Protein AF-A0A7X7DXV0-F1 (afdb_monomer_lite)

Sequence (86 aa):
MKIRSNKGPTDLFSLERKIYFVFFSNSAQINKSDILTIKRGEVITKEYTFDGNSEIEMQLLDATTKQKLDSAIIKQNKERDFGGLF

Secondary structure (DSSP, 8-state):
--PPPPP-SS-TT--EEEEEEEEEETTEEEEEPPPEEEETT---------TT-SEEEEEEEETTT--EEEEEEEE-----------

Structure (mmCIF, N/CA/C/O backbone):
data_AF-A0A7X7DXV0-F1
#
_entry.id   AF-A0A7X7DXV0-F1
#
loop_
_atom_site.group_PDB
_atom_site.id
_atom_site.type_symbol
_atom_site.label_atom_id
_atom_site.label_alt_id
_atom_site.label_comp_id
_atom_site.label_asym_id
_atom_site.label_entity_id
_atom_site.label_seq_id
_atom_site.pdbx_PDB_ins_code
_atom_site.Cartn_x
_atom_site.Cartn_y
_atom_site.Cartn_z
_atom_site.occupancy
_atom_site.B_iso_or_equiv
_atom_site.auth_seq_id
_atom_site.auth_comp_id
_atom_site.auth_asym_id
_atom_site.auth_atom_id
_atom_site.pdbx_PDB_model_num
ATOM 1 N N . MET A 1 1 ? -13.915 -10.320 36.030 1.00 36.09 1 MET A N 1
ATOM 2 C CA . MET A 1 1 ? -14.376 -9.032 35.465 1.00 36.09 1 MET A CA 1
ATOM 3 C C . MET A 1 1 ? -15.238 -9.327 34.243 1.00 36.09 1 MET A C 1
ATOM 5 O O . MET A 1 1 ? -14.729 -9.925 33.307 1.00 36.09 1 MET A O 1
ATOM 9 N N . LYS A 1 2 ? -16.545 -9.034 34.275 1.00 34.69 2 LYS A N 1
ATOM 10 C CA . LYS A 1 2 ? -17.456 -9.249 33.134 1.00 34.69 2 LYS A CA 1
ATOM 11 C C . LYS A 1 2 ? -17.912 -7.893 32.613 1.00 34.69 2 LYS A C 1
ATOM 13 O O . LYS A 1 2 ? -18.575 -7.165 33.343 1.00 34.69 2 LYS A O 1
ATOM 18 N N . ILE A 1 3 ? -17.579 -7.584 31.365 1.00 45.59 3 ILE A N 1
ATOM 19 C CA . ILE A 1 3 ? -18.106 -6.409 30.669 1.00 45.59 3 ILE A CA 1
ATOM 20 C C . ILE A 1 3 ? -19.328 -6.874 29.872 1.00 45.59 3 ILE A C 1
ATOM 22 O O . ILE A 1 3 ? -19.225 -7.789 29.057 1.00 45.59 3 ILE A O 1
ATOM 26 N N . ARG A 1 4 ? -20.498 -6.288 30.148 1.00 45.62 4 ARG A N 1
ATOM 27 C CA . ARG A 1 4 ? -21.716 -6.468 29.347 1.00 45.62 4 ARG A CA 1
ATOM 28 C C . ARG A 1 4 ? -21.878 -5.247 28.445 1.00 45.62 4 ARG A C 1
ATOM 30 O O . ARG A 1 4 ? -21.976 -4.137 28.954 1.00 45.62 4 ARG A O 1
ATOM 37 N N . SER A 1 5 ? -21.911 -5.462 27.131 1.00 46.97 5 SER A N 1
ATOM 38 C CA . SER A 1 5 ? -22.286 -4.431 26.158 1.00 46.97 5 SER A CA 1
ATOM 39 C C . SER A 1 5 ? -23.808 -4.436 26.010 1.00 46.97 5 SER A C 1
ATOM 41 O O . SER A 1 5 ? -24.400 -5.456 25.651 1.00 46.97 5 SER A O 1
ATOM 43 N N . ASN A 1 6 ? -24.440 -3.324 26.382 1.00 45.34 6 ASN A N 1
ATOM 44 C CA . ASN A 1 6 ? -25.879 -3.124 26.259 1.00 45.34 6 ASN A CA 1
ATOM 45 C C . ASN A 1 6 ? -26.184 -2.715 24.808 1.00 45.34 6 ASN A C 1
ATOM 47 O O . ASN A 1 6 ? -25.544 -1.807 24.283 1.00 45.34 6 ASN A O 1
ATOM 51 N N . LYS A 1 7 ? -27.119 -3.402 24.143 1.00 63.91 7 LYS A N 1
ATOM 52 C CA . LYS A 1 7 ? -27.463 -3.154 22.732 1.00 63.91 7 LYS A CA 1
ATOM 53 C C . LYS A 1 7 ? -28.074 -1.745 22.551 1.00 63.91 7 LYS A C 1
ATOM 55 O O . LYS A 1 7 ? -29.150 -1.488 23.079 1.00 63.91 7 LYS A O 1
ATOM 60 N N . GLY A 1 8 ? -27.405 -0.883 21.773 1.00 45.03 8 GLY A N 1
ATOM 61 C CA . GLY A 1 8 ? -27.810 0.460 21.300 1.00 45.03 8 GLY A CA 1
ATOM 62 C C . GLY A 1 8 ? -26.742 1.025 20.334 1.00 45.03 8 GLY A C 1
ATOM 63 O O . GLY A 1 8 ? -25.614 0.550 20.399 1.00 45.03 8 GLY A O 1
ATOM 64 N N . PRO A 1 9 ? -27.076 1.921 19.383 1.00 53.12 9 PRO A N 1
ATOM 65 C CA . PRO A 1 9 ? -26.546 1.930 18.012 1.00 53.12 9 PRO A CA 1
ATOM 66 C C . PRO A 1 9 ? -25.061 2.320 17.913 1.00 53.12 9 PRO A C 1
ATOM 68 O O . PRO A 1 9 ? -24.582 3.157 18.670 1.00 53.12 9 PRO A O 1
ATOM 71 N N . THR A 1 10 ? -24.360 1.768 16.915 1.00 52.22 10 THR A N 1
ATOM 72 C CA . THR A 1 10 ? -22.955 2.065 16.538 1.00 52.22 10 THR A CA 1
ATOM 73 C C . THR A 1 10 ? -21.872 1.648 17.545 1.00 52.22 10 THR A C 1
ATOM 75 O O . THR A 1 10 ? -21.349 2.426 18.329 1.00 52.22 10 THR A O 1
ATOM 78 N N . ASP A 1 11 ? -21.547 0.358 17.469 1.00 56.03 11 ASP A N 1
ATOM 79 C CA . ASP A 1 11 ? -20.201 -0.228 17.463 1.00 56.03 11 ASP A CA 1
ATOM 80 C C . ASP A 1 11 ? -19.066 0.537 18.181 1.00 56.03 11 ASP A C 1
ATOM 82 O O . ASP A 1 11 ? -18.131 1.039 17.567 1.00 56.03 11 ASP A O 1
ATOM 86 N N . LEU A 1 12 ? -19.072 0.519 19.517 1.00 52.97 12 LEU A N 1
ATOM 87 C CA . LEU A 1 12 ? -17.911 0.882 20.356 1.00 52.97 12 LEU A CA 1
ATOM 88 C C . LEU A 1 12 ? -16.657 0.021 20.078 1.00 52.97 12 LEU A C 1
ATOM 90 O O . LEU A 1 12 ? -15.594 0.274 20.644 1.00 52.97 12 LEU A O 1
ATOM 94 N N . PHE A 1 13 ? -16.783 -1.004 19.231 1.00 55.84 13 PHE A N 1
ATOM 95 C CA . PHE A 1 13 ? -15.725 -1.920 18.830 1.00 55.84 13 PHE A CA 1
ATOM 96 C C . PHE A 1 13 ? -15.467 -1.910 17.320 1.00 55.84 13 PHE A C 1
ATOM 98 O O . PHE A 1 13 ? -14.777 -2.815 16.833 1.00 55.84 13 PHE A O 1
ATOM 105 N N . SER A 1 14 ? -15.931 -0.889 16.583 1.00 60.28 14 SER A N 1
ATOM 106 C CA . SER A 1 14 ? -15.474 -0.680 15.212 1.00 60.28 14 SER A CA 1
ATOM 107 C C . SER A 1 14 ? -14.006 -0.275 15.289 1.00 60.28 14 SER A C 1
ATOM 109 O O . SER A 1 14 ? -13.674 0.896 15.452 1.00 60.28 14 SER A O 1
ATOM 111 N N . LEU A 1 15 ? -13.115 -1.267 15.268 1.00 75.69 15 LEU A N 1
ATOM 112 C CA . LEU A 1 15 ? -11.677 -1.062 15.170 1.00 75.69 15 LEU A CA 1
ATOM 113 C C . LEU A 1 15 ? -11.418 -0.413 13.812 1.00 75.69 15 LEU A C 1
ATOM 115 O O . LEU A 1 15 ? -11.330 -1.097 12.791 1.00 75.69 15 LEU A O 1
ATOM 119 N N . GLU A 1 16 ? -11.379 0.914 13.819 1.00 87.69 16 GLU A N 1
ATOM 120 C CA . GLU A 1 16 ? -10.976 1.726 12.686 1.00 87.69 16 GLU A CA 1
ATOM 121 C C . GLU A 1 16 ? -9.454 1.857 12.693 1.00 87.69 16 GLU A C 1
ATOM 123 O O . GLU A 1 16 ? -8.834 2.080 13.737 1.00 87.69 16 GLU A O 1
ATOM 128 N N . ARG A 1 17 ? -8.833 1.732 11.523 1.00 89.88 17 ARG A N 1
ATOM 129 C CA . ARG A 1 17 ? -7.399 1.955 11.350 1.00 89.88 17 ARG A CA 1
ATOM 130 C C . ARG A 1 17 ? -7.172 2.909 10.194 1.00 89.88 17 ARG A C 1
ATOM 132 O O . ARG A 1 17 ? -7.768 2.761 9.133 1.00 89.88 17 ARG A O 1
ATOM 139 N N . LYS A 1 18 ? -6.283 3.879 10.393 1.00 95.50 18 LYS A N 1
ATOM 140 C CA . LYS A 1 18 ? -5.812 4.740 9.310 1.00 95.50 18 LYS A CA 1
ATOM 141 C C . LYS A 1 18 ? -4.618 4.080 8.636 1.00 95.50 18 LYS A C 1
ATOM 143 O O . LYS A 1 18 ? -3.643 3.753 9.309 1.00 95.50 18 LYS A O 1
ATOM 148 N N . ILE A 1 19 ? -4.689 3.907 7.327 1.00 95.88 19 ILE A N 1
ATOM 149 C CA . ILE A 1 19 ? -3.647 3.282 6.515 1.00 95.88 19 ILE A CA 1
ATOM 150 C C . ILE A 1 19 ? -3.291 4.150 5.314 1.00 95.88 19 ILE A C 1
ATOM 152 O O . ILE A 1 19 ? -4.046 5.045 4.945 1.00 95.88 19 ILE A O 1
ATOM 156 N N . TYR A 1 20 ? -2.173 3.852 4.670 1.00 97.19 20 TYR A N 1
ATOM 157 C CA . TYR A 1 20 ? -1.864 4.338 3.330 1.00 97.19 20 TYR A CA 1
ATOM 158 C C . TYR A 1 20 ? -0.978 3.326 2.604 1.00 97.19 20 TYR A C 1
ATOM 160 O O . TYR A 1 20 ? -0.275 2.531 3.234 1.00 97.19 20 TYR A O 1
ATOM 168 N N . PHE A 1 21 ? -1.018 3.366 1.277 1.00 96.88 21 PHE A N 1
ATOM 169 C CA . PHE A 1 21 ? -0.186 2.540 0.417 1.00 96.88 21 PHE A CA 1
ATOM 170 C C . PHE A 1 21 ? 1.025 3.336 -0.067 1.00 96.88 21 PHE A C 1
ATOM 172 O O . PHE A 1 21 ? 0.916 4.524 -0.384 1.00 96.88 21 PHE A O 1
ATOM 179 N N . VAL A 1 22 ? 2.175 2.676 -0.145 1.00 97.56 22 VAL A N 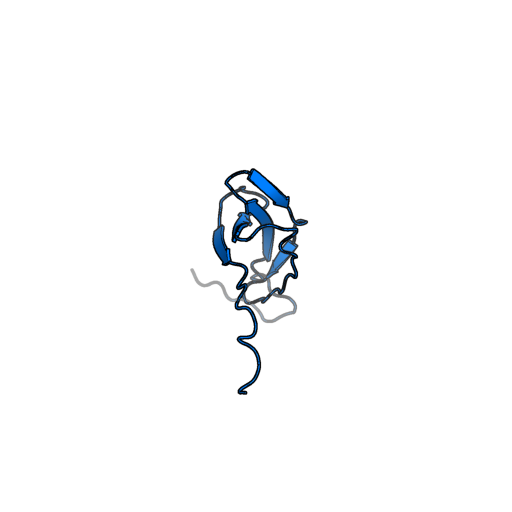1
ATOM 180 C CA . VAL A 1 22 ? 3.381 3.195 -0.797 1.00 97.56 22 VAL A CA 1
ATOM 181 C C . VAL A 1 22 ? 3.805 2.194 -1.856 1.00 97.56 22 VAL A C 1
ATOM 183 O O . VAL A 1 22 ? 3.840 0.993 -1.595 1.00 97.56 22 VAL A O 1
ATOM 186 N N . PHE A 1 23 ? 4.106 2.693 -3.046 1.00 97.38 23 PHE A N 1
ATOM 187 C CA . PHE A 1 23 ? 4.436 1.877 -4.203 1.00 97.38 23 PHE A CA 1
ATOM 188 C C . PHE A 1 23 ? 5.884 2.118 -4.598 1.00 97.38 23 PHE A C 1
ATOM 190 O O . PHE A 1 23 ? 6.320 3.269 -4.703 1.00 97.38 23 PHE A O 1
ATOM 197 N N . PHE A 1 24 ? 6.605 1.036 -4.854 1.00 97.50 24 PHE A N 1
ATOM 198 C CA . PHE A 1 24 ? 7.999 1.045 -5.261 1.00 97.50 24 PHE A CA 1
ATOM 199 C C . PHE A 1 24 ? 8.188 0.290 -6.576 1.00 97.50 24 PHE A C 1
ATOM 201 O O . PHE A 1 24 ? 7.511 -0.699 -6.844 1.00 97.50 24 PHE A O 1
ATOM 208 N N . SER A 1 25 ? 9.153 0.740 -7.369 1.00 96.94 25 SER A N 1
ATOM 209 C CA . SER A 1 25 ? 9.692 0.027 -8.526 1.00 96.94 25 SER A CA 1
ATOM 210 C C . SER A 1 25 ? 11.207 0.178 -8.505 1.00 96.94 25 SER A C 1
ATOM 212 O O . SER A 1 25 ? 11.711 1.281 -8.292 1.00 96.94 25 SER A O 1
ATOM 214 N N . ASN A 1 26 ? 11.943 -0.926 -8.664 1.00 94.19 26 ASN A N 1
ATOM 215 C CA . ASN A 1 26 ? 13.410 -0.951 -8.571 1.00 94.19 26 ASN A CA 1
ATOM 216 C C . ASN A 1 26 ? 13.945 -0.228 -7.316 1.00 94.19 26 ASN A C 1
ATOM 218 O O . ASN A 1 26 ? 14.881 0.568 -7.393 1.00 94.19 26 ASN A O 1
ATOM 222 N N . SER A 1 27 ? 13.308 -0.469 -6.165 1.00 92.38 27 SER A N 1
ATOM 223 C CA . SER A 1 27 ? 13.615 0.164 -4.869 1.00 92.38 27 SER A CA 1
ATOM 224 C C . SER A 1 27 ? 13.401 1.686 -4.793 1.00 92.38 27 SER A C 1
ATOM 226 O O . SER A 1 27 ? 13.674 2.285 -3.753 1.00 92.38 27 SER A O 1
ATOM 228 N N . ALA A 1 28 ? 12.885 2.328 -5.845 1.00 96.69 28 ALA A N 1
ATOM 229 C CA . ALA A 1 28 ? 12.502 3.736 -5.842 1.00 96.69 28 ALA A CA 1
ATOM 230 C C . ALA A 1 28 ? 11.000 3.882 -5.581 1.00 96.69 28 ALA A C 1
ATOM 232 O O . ALA A 1 28 ? 10.191 3.171 -6.175 1.00 96.69 28 ALA A O 1
ATOM 233 N N . GLN A 1 29 ? 10.611 4.812 -4.705 1.00 96.94 29 GLN A N 1
ATOM 234 C CA . GLN A 1 29 ? 9.199 5.116 -4.481 1.00 96.94 29 GLN A CA 1
ATOM 235 C C . GLN A 1 29 ? 8.622 5.804 -5.724 1.00 96.94 29 GLN A C 1
ATOM 237 O O . GLN A 1 29 ? 9.085 6.878 -6.102 1.00 96.94 29 GLN A O 1
ATOM 242 N N . ILE A 1 30 ? 7.591 5.210 -6.323 1.00 96.56 30 ILE A N 1
ATOM 243 C CA . ILE A 1 30 ? 6.931 5.727 -7.530 1.00 96.56 30 ILE A CA 1
ATOM 244 C C . ILE A 1 30 ? 5.581 6.380 -7.234 1.00 96.56 30 ILE A C 1
ATOM 246 O O . ILE A 1 30 ? 5.141 7.247 -7.981 1.00 96.56 30 ILE A O 1
ATOM 250 N N . ASN A 1 31 ? 4.915 5.989 -6.144 1.00 95.25 31 ASN A N 1
ATOM 251 C CA . ASN A 1 31 ? 3.609 6.530 -5.777 1.00 95.25 31 ASN A CA 1
ATOM 252 C C . ASN A 1 31 ? 3.363 6.377 -4.266 1.00 95.25 31 ASN A C 1
ATOM 254 O O . ASN A 1 31 ? 3.980 5.549 -3.588 1.00 95.25 31 ASN A O 1
ATOM 258 N N . LYS A 1 32 ? 2.447 7.183 -3.737 1.00 95.75 32 LYS A N 1
ATOM 259 C CA . LYS A 1 32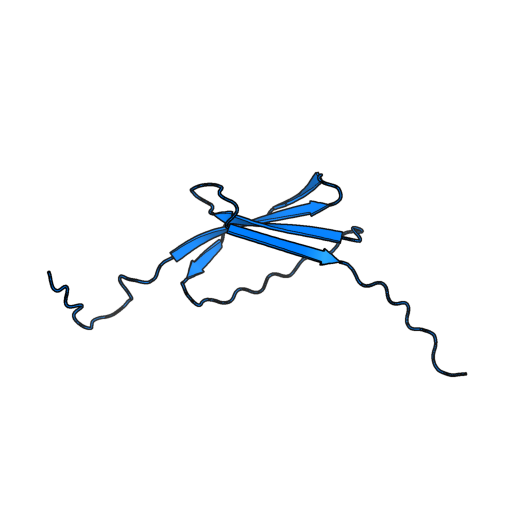 ? 1.903 7.089 -2.389 1.00 95.75 32 LYS A CA 1
ATOM 260 C C . LYS A 1 32 ? 0.433 7.504 -2.421 1.00 95.75 32 LYS A C 1
ATOM 262 O O . LYS A 1 32 ? 0.110 8.565 -2.945 1.00 95.75 32 LYS A O 1
ATOM 267 N N . SER A 1 33 ? -0.438 6.693 -1.825 1.00 95.44 33 SER A N 1
ATOM 268 C CA . SER A 1 33 ? -1.862 7.020 -1.734 1.00 95.44 33 SER A CA 1
ATOM 269 C C . SER A 1 33 ? -2.152 8.060 -0.652 1.00 95.44 33 SER A C 1
ATOM 271 O O . SER A 1 33 ? -1.357 8.272 0.270 1.00 95.44 33 SER A O 1
ATOM 273 N N . ASP A 1 34 ? -3.368 8.600 -0.686 1.00 96.31 34 ASP A N 1
ATOM 274 C CA . ASP A 1 34 ? -3.963 9.266 0.470 1.00 96.31 34 ASP A CA 1
ATOM 275 C C . ASP A 1 34 ? -4.114 8.312 1.663 1.00 96.31 34 ASP A C 1
ATOM 277 O O . ASP A 1 34 ? -4.080 7.081 1.524 1.00 96.31 34 ASP A O 1
ATOM 281 N N . ILE A 1 35 ? -4.311 8.898 2.845 1.00 96.44 35 ILE A N 1
ATOM 282 C CA . ILE A 1 35 ? -4.658 8.153 4.054 1.00 96.44 35 ILE A CA 1
ATOM 283 C C . ILE A 1 35 ? -6.127 7.736 3.977 1.00 96.44 35 ILE A C 1
ATOM 285 O O . ILE A 1 35 ? -7.013 8.560 3.758 1.00 96.44 35 ILE A O 1
ATOM 289 N N . LEU A 1 36 ? -6.382 6.457 4.221 1.00 93.88 36 LEU A N 1
ATOM 290 C CA . LEU A 1 36 ? -7.704 5.844 4.215 1.00 93.88 36 LEU A CA 1
ATOM 291 C C . LEU A 1 36 ? -8.026 5.371 5.628 1.00 93.88 36 LEU A C 1
ATOM 293 O O . LEU A 1 36 ? -7.159 4.825 6.308 1.00 93.88 36 LEU A O 1
ATOM 297 N N . THR A 1 37 ? -9.268 5.544 6.062 1.00 93.50 37 THR A N 1
ATOM 298 C CA . THR A 1 37 ? -9.770 4.894 7.276 1.00 93.50 37 THR A CA 1
ATOM 299 C C . THR A 1 37 ? -10.444 3.594 6.871 1.00 93.50 37 THR A C 1
ATOM 301 O O . THR A 1 37 ? -11.327 3.622 6.021 1.00 93.50 37 THR A O 1
ATOM 304 N N . ILE A 1 38 ? -10.034 2.480 7.474 1.00 90.81 38 ILE A N 1
ATOM 305 C CA . ILE A 1 38 ? -10.611 1.155 7.231 1.00 90.81 38 ILE A CA 1
ATOM 306 C C . ILE A 1 38 ? -11.245 0.619 8.500 1.00 90.81 38 ILE A C 1
ATOM 308 O O . ILE A 1 38 ? -10.708 0.814 9.592 1.00 90.81 38 ILE A O 1
ATOM 312 N N . LYS A 1 39 ? -12.350 -0.102 8.358 1.00 89.06 39 LYS A N 1
ATOM 313 C CA . LYS A 1 39 ? -13.019 -0.823 9.440 1.00 89.06 39 LYS A CA 1
ATOM 314 C C . LYS A 1 39 ? -12.649 -2.295 9.409 1.00 89.06 39 LYS A C 1
ATOM 316 O O . LYS A 1 39 ? -12.347 -2.876 8.368 1.00 89.06 39 LYS A O 1
ATOM 321 N N . ARG A 1 40 ? -12.707 -2.945 10.569 1.00 83.38 40 ARG A N 1
ATOM 322 C CA . ARG A 1 40 ? -12.539 -4.398 10.648 1.00 83.38 40 ARG A CA 1
ATOM 323 C C . ARG A 1 40 ? -13.546 -5.112 9.734 1.00 83.38 40 ARG A C 1
ATOM 325 O O . ARG A 1 40 ? -14.748 -4.932 9.883 1.00 83.38 40 ARG A O 1
ATOM 332 N N . GLY A 1 41 ? -13.039 -5.969 8.848 1.00 84.69 41 GLY A N 1
ATOM 333 C CA . GLY A 1 41 ? -13.854 -6.734 7.896 1.00 84.69 41 GLY A CA 1
ATOM 334 C C . GLY A 1 41 ? -14.253 -5.959 6.638 1.00 84.69 41 GLY A C 1
ATOM 335 O O . GLY A 1 41 ? -14.907 -6.529 5.770 1.00 84.69 41 GLY A O 1
ATOM 336 N N . GLU A 1 42 ? -13.856 -4.692 6.518 1.00 88.06 42 GLU A N 1
ATOM 337 C CA . GLU A 1 42 ? -14.033 -3.922 5.292 1.00 88.06 42 GLU A CA 1
ATOM 338 C C . GLU A 1 42 ? -13.076 -4.415 4.203 1.00 88.06 42 GLU A C 1
ATOM 340 O O . GLU A 1 42 ? -11.903 -4.695 4.460 1.00 88.06 42 GLU A O 1
ATOM 345 N N . VAL A 1 43 ? -13.587 -4.496 2.976 1.00 88.94 43 VAL A N 1
ATOM 346 C CA . VAL A 1 43 ? -12.796 -4.775 1.778 1.00 88.94 43 VAL A CA 1
ATOM 347 C C . VAL A 1 43 ? -12.733 -3.499 0.958 1.00 88.94 43 VAL A C 1
ATOM 349 O O . VAL A 1 43 ? -13.764 -2.934 0.601 1.00 88.94 43 VAL A O 1
ATOM 352 N N . ILE A 1 44 ? -11.519 -3.064 0.638 1.00 87.31 44 ILE A N 1
ATOM 353 C CA . ILE A 1 44 ? -11.279 -1.881 -0.185 1.00 87.31 44 ILE A CA 1
ATOM 354 C C . ILE A 1 44 ? -10.582 -2.323 -1.458 1.00 87.31 44 ILE A C 1
ATOM 356 O O . ILE A 1 44 ? -9.580 -3.032 -1.416 1.00 87.31 44 ILE A O 1
ATOM 360 N N . THR A 1 45 ? -11.110 -1.864 -2.587 1.00 89.44 45 THR A N 1
ATOM 361 C CA . THR A 1 45 ? -10.473 -2.025 -3.893 1.00 89.44 45 THR A CA 1
ATOM 362 C C . THR A 1 45 ? -9.824 -0.703 -4.282 1.00 89.44 45 THR A C 1
ATOM 364 O O . THR A 1 45 ? -10.442 0.357 -4.164 1.00 89.44 45 THR A O 1
ATOM 367 N N . LYS A 1 46 ? -8.563 -0.756 -4.715 1.00 84.62 46 LYS A N 1
ATOM 368 C CA . LYS A 1 46 ? -7.829 0.391 -5.253 1.00 84.62 46 LYS A CA 1
ATOM 369 C C . LYS A 1 46 ? -7.297 0.044 -6.629 1.00 84.62 46 LYS A C 1
ATOM 371 O O . LYS A 1 46 ? -6.651 -0.984 -6.806 1.00 84.62 46 LYS A O 1
ATOM 376 N N . GLU A 1 47 ? -7.571 0.928 -7.571 1.00 88.06 47 GLU A N 1
ATOM 377 C CA . GLU A 1 47 ? -7.022 0.860 -8.915 1.00 88.06 47 GLU A CA 1
ATOM 378 C C . GLU A 1 47 ? -5.673 1.576 -8.944 1.00 88.06 47 GLU A C 1
ATOM 380 O O . GLU A 1 47 ? -5.467 2.583 -8.262 1.00 88.06 47 GLU A O 1
ATOM 385 N N . TYR A 1 48 ? -4.748 1.035 -9.725 1.00 86.69 48 TYR A N 1
ATOM 386 C CA . TYR A 1 48 ? -3.441 1.619 -9.977 1.00 86.69 48 TYR A CA 1
ATOM 387 C C . TYR A 1 48 ? -3.008 1.254 -11.392 1.00 86.69 48 TYR A C 1
ATOM 389 O O . TYR A 1 48 ? -3.421 0.238 -11.955 1.00 86.69 48 TYR A O 1
ATOM 397 N N . THR A 1 49 ? -2.162 2.096 -11.964 1.00 90.69 49 THR A N 1
ATOM 398 C CA . THR A 1 49 ? -1.533 1.875 -13.258 1.00 90.69 49 THR A CA 1
ATOM 399 C C . THR A 1 49 ? -0.084 1.459 -13.052 1.00 90.69 49 THR A C 1
ATOM 401 O O . THR A 1 49 ? 0.553 1.796 -12.057 1.00 90.69 49 THR A O 1
ATOM 404 N N . PHE A 1 50 ? 0.450 0.687 -13.997 1.00 91.81 50 PHE A N 1
ATOM 405 C CA . PHE A 1 50 ? 1.855 0.291 -13.947 1.00 91.81 50 PHE A CA 1
ATOM 406 C C . PHE A 1 50 ? 2.804 1.431 -14.338 1.00 91.81 50 PHE A C 1
ATOM 408 O O . PHE A 1 50 ? 3.980 1.384 -13.990 1.00 91.81 50 PHE A O 1
ATOM 415 N N . ASP A 1 51 ? 2.319 2.438 -15.071 1.00 90.50 51 ASP A N 1
ATOM 416 C CA . ASP A 1 51 ? 3.081 3.615 -15.517 1.00 90.50 51 ASP A CA 1
ATOM 417 C C . ASP A 1 51 ? 4.450 3.268 -16.130 1.00 90.50 51 ASP A C 1
ATOM 419 O O . ASP A 1 51 ? 5.462 3.920 -15.890 1.00 90.50 51 ASP A O 1
ATOM 423 N N . GLY A 1 52 ? 4.488 2.189 -16.917 1.00 91.88 52 GLY A N 1
ATOM 424 C CA . GLY A 1 52 ? 5.699 1.689 -17.576 1.00 91.88 52 GLY A CA 1
ATOM 425 C C . GLY A 1 52 ? 6.553 0.726 -16.741 1.00 91.88 52 GLY A C 1
ATOM 426 O O . GLY A 1 52 ? 7.476 0.122 -17.288 1.00 91.88 52 GLY A O 1
ATOM 427 N N . ASN A 1 53 ? 6.235 0.512 -15.463 1.00 94.69 53 ASN A N 1
ATOM 428 C CA . ASN A 1 53 ? 6.922 -0.449 -14.598 1.00 94.69 53 ASN A CA 1
ATOM 429 C C . ASN A 1 53 ? 6.420 -1.877 -14.860 1.00 94.69 53 ASN A C 1
ATOM 431 O O . ASN A 1 53 ? 5.222 -2.126 -14.903 1.00 94.69 53 ASN A O 1
ATOM 435 N N . SER A 1 54 ? 7.324 -2.845 -15.013 1.00 93.38 54 SER A N 1
ATOM 436 C CA . SER A 1 54 ? 6.947 -4.261 -15.175 1.00 93.38 54 SER A CA 1
ATOM 437 C C . SER A 1 54 ? 6.593 -4.949 -13.856 1.00 93.38 54 SER A C 1
ATOM 439 O O . SER A 1 54 ? 5.952 -5.997 -13.853 1.00 93.38 54 SER A O 1
ATOM 441 N N . GLU A 1 55 ? 7.039 -4.380 -12.741 1.00 95.44 55 GLU A N 1
ATOM 442 C CA . GLU A 1 55 ? 6.824 -4.884 -11.393 1.00 95.44 55 GLU A CA 1
ATOM 443 C C . GLU A 1 55 ? 6.651 -3.698 -10.445 1.00 95.44 55 GLU A C 1
ATOM 445 O O . GLU A 1 55 ? 7.341 -2.687 -10.578 1.00 95.44 55 GLU A O 1
ATOM 450 N N . ILE A 1 56 ? 5.714 -3.824 -9.511 1.00 96.56 56 ILE A N 1
ATOM 451 C CA . ILE A 1 56 ? 5.466 -2.852 -8.454 1.00 96.56 56 ILE A CA 1
ATOM 452 C C . ILE A 1 56 ? 5.421 -3.603 -7.129 1.00 96.56 56 ILE A C 1
ATOM 454 O O . ILE A 1 56 ? 4.637 -4.537 -6.957 1.00 96.56 56 ILE A O 1
ATOM 458 N N . GLU A 1 57 ? 6.234 -3.172 -6.173 1.00 97.56 57 GLU A N 1
ATOM 459 C CA . GLU A 1 57 ? 6.065 -3.544 -4.774 1.00 97.56 57 GLU A CA 1
ATOM 460 C C . GLU A 1 57 ? 5.108 -2.544 -4.122 1.00 97.56 57 GLU A C 1
ATOM 462 O O . GLU A 1 57 ? 5.384 -1.347 -4.054 1.00 97.56 57 GLU A O 1
ATOM 467 N N . MET A 1 58 ? 3.977 -3.030 -3.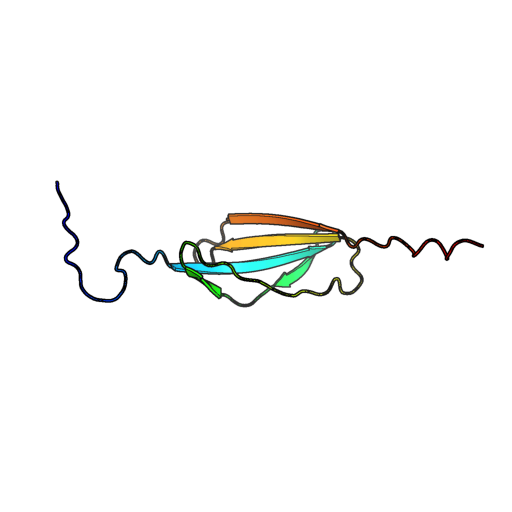623 1.00 96.69 58 MET A N 1
ATOM 468 C CA . MET A 1 58 ? 3.046 -2.246 -2.820 1.00 96.69 58 MET A CA 1
ATOM 469 C C . MET A 1 58 ? 3.244 -2.591 -1.348 1.00 96.69 58 MET A C 1
ATOM 471 O O . MET A 1 58 ? 3.161 -3.755 -0.957 1.00 96.69 58 MET A O 1
ATOM 475 N N . GLN A 1 59 ? 3.430 -1.576 -0.514 1.00 97.62 59 GLN A N 1
ATOM 476 C CA . GLN A 1 59 ? 3.474 -1.706 0.936 1.00 97.62 59 GLN A CA 1
ATOM 477 C C . GLN A 1 59 ? 2.258 -1.021 1.555 1.00 97.62 59 GLN A C 1
ATOM 479 O O . GLN A 1 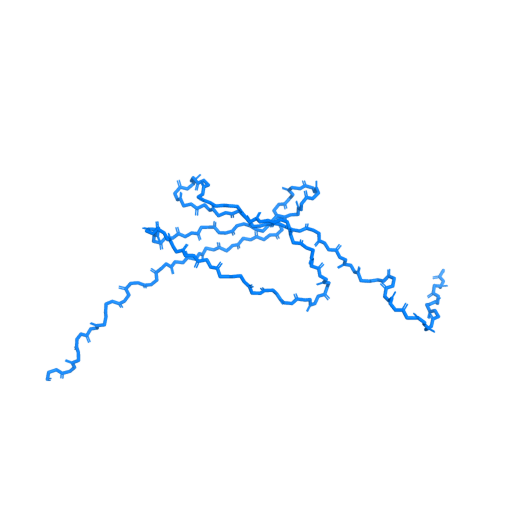59 ? 1.930 0.114 1.211 1.00 97.62 59 GLN A O 1
ATOM 484 N N . LEU A 1 60 ? 1.609 -1.704 2.496 1.00 96.81 60 LEU A N 1
ATOM 485 C CA . LEU A 1 60 ? 0.526 -1.166 3.310 1.00 96.81 60 LEU A CA 1
ATOM 486 C C . LEU A 1 60 ? 1.093 -0.726 4.660 1.00 96.81 60 LEU A C 1
ATOM 488 O O . LEU A 1 60 ? 1.653 -1.545 5.392 1.00 96.81 60 LEU A O 1
ATOM 492 N N . LEU A 1 61 ? 0.934 0.549 5.012 1.00 97.81 61 LEU A N 1
ATOM 493 C CA . LEU A 1 61 ? 1.450 1.107 6.259 1.00 97.81 61 LEU A CA 1
ATOM 494 C C . LEU A 1 61 ? 0.332 1.651 7.142 1.00 97.81 61 LEU A C 1
ATOM 496 O O . LEU A 1 61 ? -0.650 2.217 6.662 1.00 97.81 61 LEU A O 1
ATOM 500 N N . ASP A 1 62 ? 0.526 1.534 8.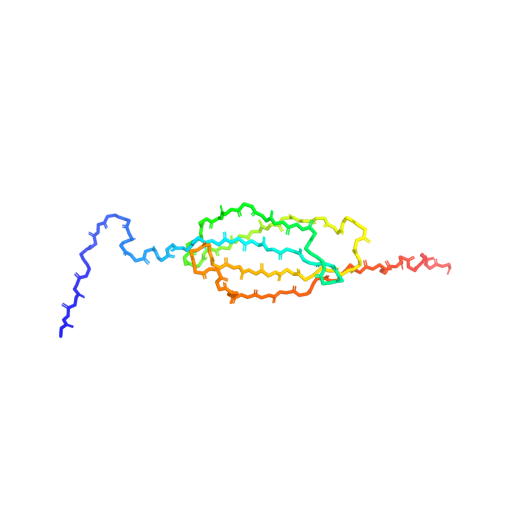452 1.00 96.12 62 ASP A N 1
ATOM 501 C CA . ASP A 1 62 ? -0.273 2.244 9.446 1.00 96.12 62 ASP A CA 1
ATOM 502 C C . ASP A 1 62 ? 0.089 3.741 9.432 1.00 96.12 62 ASP A C 1
ATOM 504 O O . ASP A 1 62 ? 1.262 4.119 9.514 1.00 96.12 62 ASP A O 1
ATOM 508 N N . ALA A 1 63 ? -0.914 4.612 9.322 1.00 96.88 63 ALA A N 1
ATOM 509 C CA . ALA A 1 63 ? -0.717 6.055 9.176 1.00 96.88 63 ALA A CA 1
ATOM 510 C C . ALA A 1 63 ? -0.112 6.722 10.417 1.00 96.88 63 ALA A C 1
ATOM 512 O O . ALA A 1 63 ? 0.578 7.736 10.297 1.00 96.88 63 ALA A O 1
ATOM 513 N N . THR A 1 64 ? -0.365 6.168 11.602 1.00 94.44 64 THR A N 1
ATOM 514 C CA . THR A 1 64 ? 0.066 6.755 12.872 1.00 94.44 64 THR A CA 1
ATOM 515 C C . THR A 1 64 ? 1.453 6.262 13.256 1.00 94.44 64 THR A C 1
ATOM 517 O O . THR A 1 64 ? 2.344 7.059 13.540 1.00 94.44 64 THR A O 1
ATOM 520 N N . THR A 1 65 ? 1.650 4.947 13.245 1.00 96.69 65 THR A N 1
ATOM 521 C CA . THR A 1 65 ? 2.894 4.310 13.699 1.00 96.69 65 THR A CA 1
ATOM 522 C C . THR A 1 65 ? 3.942 4.191 12.598 1.00 96.69 65 THR A C 1
ATOM 524 O O . THR A 1 65 ? 5.113 3.972 12.901 1.00 96.69 65 THR A O 1
ATOM 527 N N . LYS A 1 66 ? 3.540 4.343 11.327 1.00 95.81 66 LYS A N 1
ATOM 528 C CA . LYS A 1 66 ? 4.381 4.137 10.135 1.00 95.81 66 LYS A CA 1
ATOM 529 C C . LYS A 1 66 ? 4.932 2.712 10.015 1.00 95.81 66 LYS A C 1
ATOM 531 O O . LYS A 1 66 ? 5.876 2.481 9.267 1.00 95.81 66 LYS A O 1
ATOM 536 N N . GLN A 1 67 ? 4.361 1.754 10.741 1.00 97.25 67 GLN A N 1
ATOM 537 C CA . GLN A 1 67 ? 4.742 0.352 10.630 1.00 97.25 67 GLN A CA 1
ATOM 538 C C . GLN A 1 67 ? 4.185 -0.249 9.340 1.00 97.25 67 GLN A C 1
ATOM 540 O O . GLN A 1 67 ? 3.038 0.021 8.973 1.00 97.25 67 GLN A O 1
ATOM 545 N N . LYS A 1 68 ? 4.985 -1.095 8.679 1.00 97.50 68 LYS A N 1
ATOM 546 C CA . LYS A 1 68 ? 4.513 -1.922 7.567 1.00 97.50 68 LYS A CA 1
ATOM 547 C C . LYS A 1 68 ? 3.588 -3.003 8.118 1.00 97.50 68 LYS A C 1
ATOM 549 O O . LYS A 1 68 ? 4.015 -3.831 8.917 1.00 97.50 68 LYS A O 1
ATOM 554 N N . LEU A 1 69 ? 2.331 -2.965 7.697 1.00 95.06 69 LEU A N 1
ATOM 555 C CA . LEU A 1 69 ? 1.306 -3.934 8.066 1.00 95.06 69 LEU A CA 1
ATOM 556 C C . LEU A 1 69 ? 1.306 -5.127 7.115 1.00 95.06 69 LEU A C 1
ATOM 558 O O . LEU A 1 69 ? 1.104 -6.250 7.563 1.00 95.06 69 LEU A O 1
ATOM 562 N N . ASP A 1 70 ? 1.526 -4.871 5.824 1.00 95.88 70 ASP A N 1
ATOM 563 C CA . ASP A 1 70 ? 1.553 -5.897 4.783 1.00 95.88 70 ASP A CA 1
ATOM 564 C C . ASP A 1 70 ? 2.319 -5.413 3.536 1.00 95.88 70 ASP A C 1
ATOM 566 O O . ASP A 1 70 ? 2.661 -4.230 3.417 1.00 95.88 70 ASP A O 1
ATOM 570 N N . SER A 1 71 ? 2.593 -6.321 2.601 1.00 96.81 71 SER A N 1
ATOM 571 C CA . SER A 1 71 ? 3.164 -6.006 1.291 1.00 96.81 71 SER A CA 1
ATOM 572 C C . SER A 1 71 ? 2.798 -7.037 0.227 1.00 96.81 71 SER A C 1
ATOM 574 O O . SER A 1 71 ? 2.721 -8.228 0.514 1.00 96.81 71 SER A O 1
ATOM 576 N N . ALA A 1 72 ? 2.682 -6.586 -1.019 1.00 96.00 72 ALA A N 1
ATOM 577 C CA . ALA A 1 72 ? 2.469 -7.441 -2.180 1.00 96.00 72 ALA A CA 1
ATOM 578 C C . ALA A 1 72 ? 3.393 -7.043 -3.338 1.00 96.00 72 ALA A C 1
ATOM 580 O O . ALA A 1 72 ? 3.676 -5.862 -3.537 1.00 96.00 72 ALA A O 1
ATOM 581 N N . ILE A 1 73 ? 3.822 -8.034 -4.121 1.00 95.94 73 ILE A N 1
ATOM 582 C CA . ILE A 1 73 ? 4.524 -7.824 -5.391 1.00 95.94 73 ILE A CA 1
ATOM 583 C C . ILE A 1 73 ? 3.522 -8.046 -6.514 1.00 95.94 73 ILE A C 1
ATOM 585 O O . ILE A 1 73 ? 2.930 -9.120 -6.631 1.00 95.94 73 ILE A O 1
ATOM 589 N N . ILE A 1 74 ? 3.352 -7.032 -7.349 1.00 94.12 74 ILE A N 1
ATOM 590 C CA . ILE A 1 74 ? 2.440 -7.046 -8.480 1.00 94.12 74 ILE A CA 1
ATOM 591 C C . ILE A 1 74 ? 3.288 -7.036 -9.749 1.00 94.12 74 ILE A C 1
ATOM 593 O O . ILE A 1 74 ? 4.068 -6.112 -9.972 1.00 94.12 74 ILE A O 1
ATOM 597 N N . LYS A 1 75 ? 3.116 -8.045 -10.604 1.00 94.06 75 LYS A N 1
ATOM 598 C CA . LYS A 1 75 ? 3.840 -8.157 -11.875 1.00 94.06 75 LYS A CA 1
ATOM 599 C C . LYS A 1 75 ? 2.895 -7.919 -13.040 1.00 94.06 75 LYS A C 1
ATOM 601 O O . LYS A 1 75 ? 1.822 -8.518 -13.105 1.00 94.06 75 LYS A O 1
ATOM 606 N N . GLN A 1 76 ? 3.307 -7.067 -13.972 1.00 90.38 76 GLN A N 1
ATOM 607 C CA . GLN A 1 76 ? 2.586 -6.878 -15.219 1.00 90.38 76 GL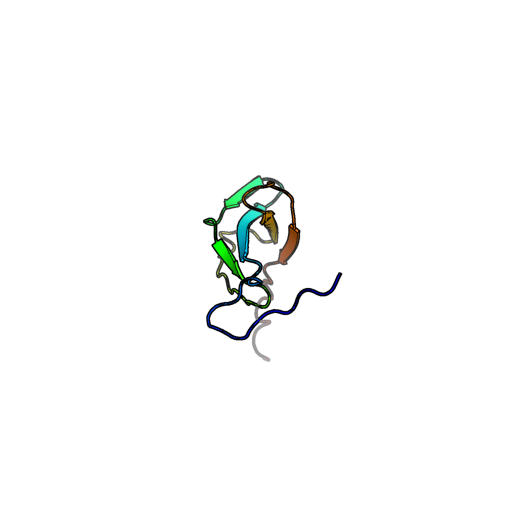N A CA 1
ATOM 608 C C . GLN A 1 76 ? 2.778 -8.127 -16.079 1.00 90.38 76 GLN A C 1
ATOM 610 O O . GLN A 1 76 ? 3.886 -8.388 -16.553 1.00 90.38 76 GLN A O 1
ATOM 615 N N . ASN A 1 77 ? 1.709 -8.891 -16.306 1.00 86.25 77 ASN A N 1
ATOM 616 C CA . ASN A 1 77 ? 1.760 -9.954 -17.298 1.00 86.25 77 ASN A CA 1
ATOM 617 C C . ASN A 1 77 ? 1.682 -9.328 -18.702 1.00 86.25 77 ASN A C 1
ATOM 619 O O . ASN A 1 77 ? 0.736 -8.609 -19.020 1.00 86.25 77 ASN A O 1
ATOM 623 N N . LYS A 1 78 ? 2.712 -9.574 -19.516 1.00 74.88 78 LYS A N 1
ATOM 624 C CA . LYS A 1 78 ? 2.792 -9.186 -20.931 1.00 74.88 78 LYS A CA 1
ATOM 625 C C . LYS A 1 78 ? 2.743 -10.426 -21.818 1.00 74.88 78 LYS A C 1
ATOM 627 O O . LYS A 1 78 ? 3.529 -10.546 -22.756 1.00 74.88 78 LYS A O 1
ATOM 632 N N . GLU A 1 79 ? 1.869 -11.373 -21.499 1.00 72.12 79 GLU A N 1
ATOM 633 C CA . GLU A 1 79 ? 1.538 -12.451 -22.419 1.00 72.12 79 GLU A CA 1
ATOM 634 C C . GLU A 1 79 ? 0.971 -11.825 -23.692 1.00 72.12 79 GLU A C 1
ATOM 636 O O . GLU A 1 79 ? -0.142 -11.307 -23.753 1.00 72.12 79 GLU A O 1
ATOM 641 N N . ARG A 1 80 ? 1.844 -11.779 -24.698 1.00 60.59 80 ARG A N 1
ATOM 642 C CA . ARG A 1 80 ? 1.513 -11.446 -26.069 1.00 60.59 80 ARG A CA 1
ATOM 643 C C . ARG A 1 80 ? 0.499 -12.489 -26.508 1.00 60.59 80 ARG A C 1
ATOM 645 O O . ARG A 1 80 ? 0.816 -13.672 -26.447 1.00 60.59 80 ARG A O 1
ATOM 652 N N . ASP A 1 81 ? -0.679 -12.041 -26.928 1.00 58.28 81 ASP A N 1
ATOM 653 C CA . ASP A 1 81 ? -1.672 -12.890 -27.577 1.00 58.28 81 ASP A CA 1
ATOM 654 C C . ASP A 1 81 ? -0.940 -13.667 -28.682 1.00 58.28 81 ASP A C 1
ATOM 656 O O . ASP A 1 81 ? -0.435 -13.082 -29.653 1.00 58.28 81 ASP A O 1
ATOM 660 N N . PHE A 1 82 ? -0.696 -14.956 -28.438 1.00 57.16 82 PHE A N 1
ATOM 661 C CA . PHE A 1 82 ? -0.007 -15.815 -29.386 1.00 57.16 82 PHE A CA 1
ATOM 662 C C . PHE A 1 82 ? -0.995 -15.986 -30.525 1.00 57.16 82 PHE A C 1
ATOM 664 O O . PHE A 1 82 ? -1.965 -16.724 -30.386 1.00 57.16 82 PHE A O 1
ATOM 671 N N . GLY A 1 83 ? -0.765 -15.194 -31.578 1.00 55.56 83 GLY A N 1
ATOM 672 C CA . GLY A 1 83 ? -1.651 -14.976 -32.711 1.00 55.56 83 GLY A CA 1
ATOM 673 C C . GLY A 1 83 ? -2.508 -16.184 -33.053 1.00 55.56 83 GLY A C 1
ATOM 674 O O . GLY A 1 83 ? -2.003 -17.304 -33.134 1.00 55.56 83 GLY A O 1
ATOM 675 N N . GLY A 1 84 ? -3.802 -15.902 -33.232 1.00 59.06 84 GLY A N 1
ATOM 676 C CA . GLY A 1 84 ? -4.835 -16.871 -33.557 1.00 59.06 84 GLY A CA 1
ATOM 677 C C . GLY A 1 84 ? -4.344 -17.953 -34.510 1.00 59.06 84 GLY A C 1
ATOM 678 O O . GLY A 1 84 ? -3.647 -17.669 -35.482 1.00 59.06 84 GLY A O 1
ATOM 679 N N . LEU A 1 85 ? -4.713 -19.184 -34.159 1.00 53.78 85 LEU A N 1
ATOM 680 C CA . LEU A 1 85 ? -4.538 -20.409 -34.929 1.00 53.78 85 LEU A CA 1
ATOM 681 C C . LEU A 1 85 ? -4.612 -20.114 -36.438 1.00 53.78 85 LEU A C 1
ATOM 683 O O . LEU A 1 85 ? -5.677 -19.742 -36.935 1.00 53.78 85 LEU A O 1
ATOM 687 N N . PHE A 1 86 ? -3.475 -20.237 -37.127 1.00 55.16 86 PHE A N 1
ATOM 688 C CA . PHE A 1 86 ? -3.442 -20.361 -38.584 1.00 55.16 86 PHE A CA 1
ATOM 689 C C . PHE A 1 86 ? -3.981 -21.733 -38.993 1.00 55.16 86 PHE A C 1
ATOM 691 O O . PHE A 1 86 ? -3.700 -22.711 -38.258 1.00 55.16 86 PHE A O 1
#

Foldseek 3Di:
DDDDDDDDDDDPPFPKFWKKKWKDAPNHTDDIDDIDIDTVPDDDDDDDDCVPGQKMKIFMAGPPPRDTPDIDIDGDDPPDPPDPDD

Radius of gyration: 19.75 Å; chains: 1; bounding box: 41×30×74 Å

pLDDT: mean 82.83, std 18.53, range [34.69, 97.81]